Protein AF-A0A2M7ZSF9-F1 (afdb_monomer_lite)

Structure (mmCIF, N/CA/C/O backbone):
data_AF-A0A2M7ZSF9-F1
#
_entry.id   AF-A0A2M7ZSF9-F1
#
loop_
_atom_site.group_PDB
_atom_site.id
_atom_site.type_symbol
_atom_site.label_atom_id
_atom_site.label_alt_id
_atom_site.label_comp_id
_atom_site.label_asym_id
_atom_site.label_entity_id
_atom_site.label_seq_id
_atom_site.pdbx_PDB_ins_code
_atom_site.Cartn_x
_atom_site.Cartn_y
_atom_site.Cartn_z
_atom_site.occupancy
_atom_site.B_iso_or_equiv
_atom_site.auth_seq_id
_atom_site.auth_comp_id
_atom_site.auth_asym_id
_atom_site.auth_atom_id
_atom_site.pdbx_PDB_model_num
ATOM 1 N N . MET A 1 1 ? 28.233 -9.438 -6.872 1.00 39.28 1 MET A N 1
ATOM 2 C CA . MET A 1 1 ? 27.427 -8.225 -7.126 1.00 39.28 1 MET A CA 1
ATOM 3 C C . MET A 1 1 ? 26.196 -8.623 -7.936 1.00 39.28 1 MET A C 1
ATOM 5 O O . MET A 1 1 ? 26.260 -8.671 -9.156 1.00 39.28 1 MET A O 1
ATOM 9 N N . HIS A 1 2 ? 25.105 -9.035 -7.279 1.00 45.38 2 HIS A N 1
ATOM 10 C CA . HIS A 1 2 ? 23.831 -9.287 -7.966 1.00 45.38 2 HIS A CA 1
ATOM 11 C C . HIS A 1 2 ? 23.195 -7.934 -8.270 1.00 45.38 2 HIS A C 1
ATOM 13 O O . HIS A 1 2 ? 22.396 -7.414 -7.495 1.00 45.38 2 HIS A O 1
ATOM 19 N N . ALA A 1 3 ? 23.631 -7.328 -9.376 1.00 47.25 3 ALA A N 1
ATOM 20 C CA . ALA A 1 3 ? 22.930 -6.199 -9.955 1.00 47.25 3 ALA A CA 1
ATOM 21 C C . ALA A 1 3 ? 21.476 -6.627 -10.156 1.00 47.25 3 ALA A C 1
ATOM 23 O O . ALA A 1 3 ? 21.201 -7.709 -10.677 1.00 47.25 3 ALA A O 1
ATOM 24 N N . CYS A 1 4 ? 20.577 -5.796 -9.654 1.00 53.88 4 CYS A N 1
ATOM 25 C CA . CYS A 1 4 ? 19.147 -5.995 -9.576 1.00 53.88 4 CYS A CA 1
ATOM 26 C C . CYS A 1 4 ? 18.533 -6.121 -10.985 1.00 53.88 4 CYS A C 1
ATOM 28 O O . CYS A 1 4 ? 17.867 -5.214 -11.464 1.00 53.88 4 CYS A O 1
ATOM 30 N N . LYS A 1 5 ? 18.755 -7.247 -11.675 1.00 49.31 5 LYS A N 1
ATOM 31 C CA . LYS A 1 5 ? 18.324 -7.515 -13.061 1.00 49.31 5 LYS A CA 1
ATOM 32 C C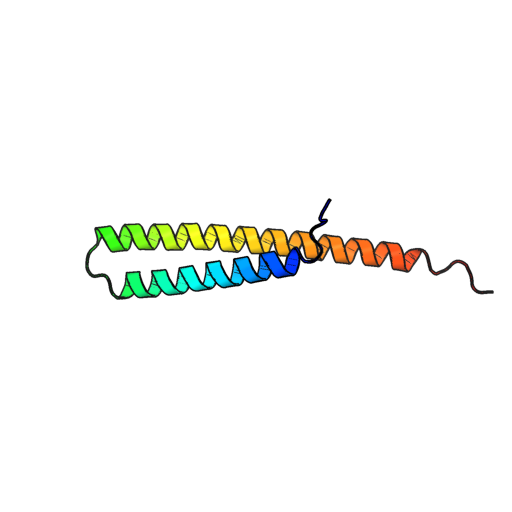 . LYS A 1 5 ? 16.799 -7.574 -13.238 1.00 49.31 5 LYS A C 1
ATOM 34 O O . LYS A 1 5 ? 16.326 -7.895 -14.317 1.00 49.31 5 LYS A O 1
ATOM 39 N N . ASN A 1 6 ? 16.031 -7.259 -12.195 1.00 65.00 6 ASN A N 1
ATOM 40 C CA . ASN A 1 6 ? 14.578 -7.189 -12.247 1.00 65.00 6 ASN A CA 1
ATOM 41 C C . ASN A 1 6 ? 13.998 -6.162 -11.249 1.00 65.00 6 ASN A C 1
ATOM 43 O O . ASN A 1 6 ? 12.951 -6.401 -10.650 1.00 65.00 6 ASN A O 1
ATOM 47 N N . THR A 1 7 ? 14.681 -5.024 -11.027 1.00 74.00 7 THR A N 1
ATOM 48 C CA . THR A 1 7 ? 14.255 -4.006 -10.036 1.00 74.00 7 THR A CA 1
ATOM 49 C C . THR A 1 7 ? 12.822 -3.536 -10.265 1.00 74.00 7 THR A C 1
ATOM 51 O O . THR A 1 7 ? 12.046 -3.472 -9.315 1.00 74.00 7 THR A O 1
ATOM 54 N N . CYS A 1 8 ? 12.443 -3.266 -11.519 1.00 81.81 8 CYS A N 1
ATOM 55 C CA . CYS A 1 8 ? 11.087 -2.833 -11.854 1.00 81.81 8 CYS A CA 1
ATOM 56 C C . CYS A 1 8 ? 10.055 -3.933 -11.572 1.00 81.81 8 CYS A C 1
ATOM 58 O O . CYS A 1 8 ? 9.009 -3.645 -11.002 1.00 81.81 8 CYS A O 1
ATOM 60 N N . ALA A 1 9 ? 10.353 -5.200 -11.885 1.00 86.94 9 ALA A N 1
ATOM 61 C CA . ALA A 1 9 ? 9.455 -6.314 -11.573 1.00 86.94 9 ALA A CA 1
ATOM 62 C C . ALA A 1 9 ? 9.272 -6.498 -10.057 1.00 86.94 9 ALA A C 1
ATOM 64 O O . ALA A 1 9 ? 8.153 -6.697 -9.589 1.00 86.94 9 ALA A O 1
ATOM 65 N N . MET A 1 10 ? 10.350 -6.371 -9.276 1.00 89.75 10 MET A N 1
ATOM 66 C CA . MET A 1 10 ? 10.283 -6.453 -7.814 1.00 89.75 10 MET A CA 1
ATOM 67 C C . MET A 1 10 ? 9.492 -5.292 -7.202 1.00 89.75 10 MET A C 1
ATOM 69 O O . MET A 1 10 ? 8.688 -5.515 -6.298 1.00 89.75 10 MET A O 1
ATOM 73 N N . LEU A 1 11 ? 9.682 -4.068 -7.700 1.00 91.94 11 LEU A N 1
ATOM 74 C CA . LEU A 1 11 ? 8.919 -2.901 -7.252 1.00 91.94 11 LEU A CA 1
ATOM 75 C C . LEU A 1 11 ? 7.447 -2.975 -7.678 1.00 91.94 11 LEU A C 1
ATOM 77 O O . LEU A 1 11 ? 6.581 -2.599 -6.894 1.00 91.94 11 LEU A O 1
ATOM 81 N N . ASN A 1 12 ? 7.141 -3.523 -8.856 1.00 93.31 12 ASN A N 1
ATOM 82 C CA . ASN A 1 12 ? 5.764 -3.780 -9.284 1.00 93.31 12 ASN A CA 1
ATOM 83 C C . ASN A 1 12 ? 5.073 -4.832 -8.401 1.00 93.31 12 ASN A C 1
ATOM 85 O O . ASN A 1 12 ? 3.917 -4.651 -8.024 1.00 93.31 12 ASN A O 1
ATOM 89 N N . GLU A 1 13 ? 5.769 -5.903 -8.009 1.00 95.25 13 GLU A N 1
ATOM 90 C CA . GLU A 1 13 ? 5.202 -6.876 -7.067 1.00 95.25 13 GLU A CA 1
ATOM 91 C C . GLU A 1 13 ? 5.026 -6.274 -5.666 1.00 95.25 13 GLU A C 1
ATOM 93 O O . GLU A 1 13 ? 4.015 -6.530 -5.010 1.00 95.25 13 GLU A O 1
ATOM 98 N N . ALA A 1 14 ? 5.960 -5.431 -5.212 1.00 95.44 14 ALA A N 1
ATOM 99 C CA . ALA A 1 14 ? 5.803 -4.684 -3.966 1.00 95.44 14 ALA A CA 1
ATOM 100 C C . ALA A 1 14 ? 4.570 -3.764 -4.020 1.00 95.44 14 ALA A C 1
ATOM 102 O O . ALA A 1 14 ? 3.735 -3.813 -3.120 1.00 95.44 14 ALA A O 1
ATOM 103 N N . LEU A 1 15 ? 4.396 -3.009 -5.110 1.00 96.94 15 LEU A N 1
ATOM 104 C CA . LEU A 1 15 ? 3.219 -2.172 -5.350 1.00 96.94 15 LEU A CA 1
ATOM 105 C C . LEU A 1 15 ? 1.920 -2.987 -5.288 1.00 96.94 15 LEU A C 1
ATOM 107 O O . LEU A 1 15 ? 0.968 -2.589 -4.615 1.00 96.94 15 LEU A O 1
ATOM 111 N N . ARG A 1 16 ? 1.887 -4.154 -5.947 1.00 97.69 16 ARG A N 1
ATOM 112 C CA . ARG A 1 16 ? 0.724 -5.051 -5.948 1.00 97.69 16 ARG A CA 1
ATOM 113 C C . ARG A 1 16 ? 0.370 -5.522 -4.537 1.00 97.69 16 ARG A C 1
ATOM 115 O O . ARG A 1 16 ? -0.810 -5.533 -4.182 1.00 97.69 16 ARG A O 1
ATOM 122 N N . LYS A 1 17 ? 1.375 -5.896 -3.740 1.00 98.12 17 LYS A N 1
ATOM 123 C CA . LYS A 1 17 ? 1.193 -6.350 -2.353 1.00 98.12 17 LYS A CA 1
ATOM 124 C C . LYS A 1 17 ? 0.712 -5.232 -1.436 1.00 98.12 17 LYS A C 1
ATOM 126 O O . LYS A 1 17 ? -0.222 -5.456 -0.673 1.00 98.12 17 LYS A O 1
ATOM 131 N N . GLU A 1 18 ? 1.285 -4.036 -1.539 1.00 98.06 18 GLU A N 1
ATOM 132 C CA . GLU A 1 18 ? 0.846 -2.894 -0.729 1.00 98.06 18 GLU A CA 1
ATOM 133 C C . GLU A 1 18 ? -0.591 -2.481 -1.079 1.00 98.06 18 GLU A C 1
ATOM 135 O O . GLU A 1 18 ? -1.412 -2.284 -0.186 1.00 98.06 18 GLU A O 1
ATOM 140 N N . ALA A 1 19 ? -0.952 -2.467 -2.366 1.00 97.62 19 ALA A N 1
ATOM 141 C CA . ALA A 1 19 ? -2.327 -2.202 -2.791 1.00 97.62 19 ALA A CA 1
ATOM 142 C C . ALA A 1 19 ? -3.319 -3.277 -2.306 1.00 97.62 19 ALA A C 1
ATOM 144 O O . ALA A 1 19 ? -4.462 -2.965 -1.978 1.00 97.62 19 ALA A O 1
ATOM 145 N N . ALA A 1 20 ? -2.902 -4.547 -2.257 1.00 98.38 20 ALA A N 1
ATOM 146 C CA . ALA A 1 20 ? -3.717 -5.615 -1.681 1.00 98.38 20 ALA A CA 1
ATOM 147 C C . ALA A 1 20 ? -3.898 -5.447 -0.166 1.00 98.38 20 ALA A C 1
ATOM 149 O O . ALA A 1 20 ? -4.991 -5.692 0.337 1.00 98.38 20 ALA A O 1
ATOM 150 N N . MET A 1 21 ? -2.863 -4.985 0.540 1.00 98.25 21 MET A N 1
ATOM 151 C CA . MET A 1 21 ? -2.935 -4.719 1.976 1.00 98.25 21 MET A CA 1
ATOM 152 C C . MET A 1 21 ? -3.887 -3.563 2.299 1.00 98.25 21 MET A C 1
ATOM 154 O O . MET A 1 21 ? -4.670 -3.675 3.234 1.00 98.25 21 MET A O 1
ATOM 158 N N . VAL A 1 22 ? -3.879 -2.492 1.496 1.00 98.44 22 VAL A N 1
ATOM 159 C CA . VAL A 1 22 ? -4.849 -1.390 1.633 1.00 98.44 22 VAL A CA 1
ATOM 160 C C . VAL A 1 22 ? -6.27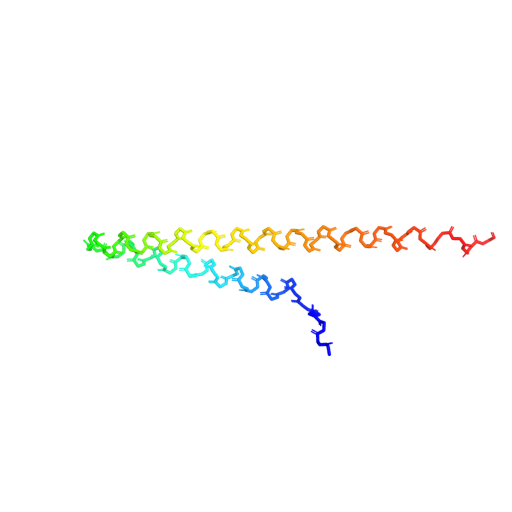9 -1.912 1.523 1.00 98.44 22 VAL A C 1
ATOM 162 O O . VAL A 1 22 ? -7.063 -1.683 2.434 1.00 98.44 22 VAL A O 1
ATOM 165 N N . ARG A 1 23 ? -6.595 -2.692 0.479 1.00 98.31 23 ARG A N 1
ATOM 166 C CA . ARG A 1 23 ? -7.939 -3.275 0.310 1.00 98.31 23 ARG A CA 1
ATOM 167 C C . ARG A 1 23 ? -8.338 -4.192 1.465 1.00 98.31 23 ARG A C 1
ATOM 169 O O . ARG A 1 23 ? -9.500 -4.227 1.852 1.00 98.31 23 ARG A O 1
ATOM 176 N N . PHE A 1 24 ? -7.382 -4.947 2.004 1.00 98.00 24 PHE A N 1
ATOM 177 C CA . PHE A 1 24 ? -7.617 -5.787 3.175 1.00 98.00 24 PHE A CA 1
ATOM 178 C C . PHE A 1 24 ? -7.967 -4.943 4.409 1.00 98.00 24 PHE A C 1
ATOM 180 O O . PHE A 1 24 ? -8.958 -5.227 5.074 1.00 98.00 24 PHE A O 1
ATOM 187 N N . TYR A 1 25 ? -7.200 -3.887 4.692 1.00 98.06 25 TYR A N 1
ATOM 188 C CA . TYR A 1 25 ? -7.485 -2.988 5.811 1.00 98.06 25 TYR A CA 1
ATOM 189 C C . TYR A 1 25 ? -8.772 -2.186 5.621 1.00 98.06 25 TYR A C 1
ATOM 191 O O . TYR A 1 25 ? -9.484 -1.984 6.597 1.00 98.06 25 TYR A O 1
ATOM 199 N N . GLU A 1 26 ? -9.106 -1.776 4.396 1.00 97.56 26 GLU A N 1
ATOM 200 C CA . GLU A 1 26 ? -10.393 -1.144 4.081 1.00 97.56 26 GLU A CA 1
ATOM 201 C C . GLU A 1 26 ? -11.557 -2.077 4.450 1.00 97.56 26 GLU A C 1
ATOM 203 O O . GLU A 1 26 ? -12.432 -1.665 5.203 1.00 97.56 26 GLU A O 1
ATOM 208 N N . GLY A 1 27 ? -11.498 -3.360 4.070 1.00 97.19 27 GLY A N 1
ATOM 209 C CA . GLY A 1 27 ? -12.507 -4.345 4.483 1.00 97.19 27 GLY A CA 1
ATOM 210 C C . GLY A 1 27 ? -12.600 -4.525 6.004 1.00 97.19 27 GLY A C 1
ATOM 211 O O . GLY A 1 27 ? -13.691 -4.532 6.564 1.00 97.19 27 GLY A O 1
ATOM 212 N N . VAL A 1 28 ? -11.460 -4.590 6.705 1.00 95.75 28 VAL A N 1
ATOM 213 C CA . VAL A 1 28 ? -11.447 -4.655 8.180 1.00 95.75 28 VAL A CA 1
ATOM 214 C C . VAL A 1 28 ? -12.060 -3.396 8.806 1.00 95.75 28 VAL A C 1
ATOM 216 O O . VAL A 1 28 ? -12.756 -3.492 9.815 1.00 95.75 28 VAL A O 1
ATOM 219 N N . ASN A 1 29 ? -11.801 -2.216 8.238 1.00 95.25 29 ASN A N 1
ATOM 220 C CA . ASN A 1 29 ? -12.332 -0.947 8.733 1.00 95.25 29 ASN A CA 1
ATOM 221 C C . ASN A 1 29 ? -13.850 -0.836 8.542 1.00 95.25 29 ASN A C 1
ATOM 223 O O . ASN A 1 29 ? -14.521 -0.240 9.386 1.00 95.25 29 ASN A O 1
ATOM 227 N N . ASP A 1 30 ? -14.368 -1.401 7.451 1.00 94.94 30 ASP A N 1
ATOM 228 C CA . ASP A 1 30 ? -15.796 -1.427 7.132 1.00 94.94 30 ASP A CA 1
ATOM 229 C C . ASP A 1 30 ? -16.572 -2.373 8.064 1.00 94.94 30 ASP A C 1
ATOM 231 O O . ASP A 1 30 ? -17.680 -2.045 8.490 1.00 94.94 30 ASP A O 1
ATOM 235 N N . ASP A 1 31 ? -15.963 -3.497 8.455 1.00 94.25 31 ASP A N 1
ATOM 236 C CA . ASP A 1 31 ? -16.568 -4.486 9.359 1.00 94.25 31 ASP A CA 1
ATOM 237 C C . ASP A 1 31 ? -16.417 -4.130 10.856 1.00 94.25 31 ASP A C 1
ATOM 239 O O . ASP A 1 31 ? -17.068 -4.723 11.725 1.00 94.25 31 ASP A O 1
ATOM 243 N N . CYS A 1 32 ? -15.545 -3.177 11.202 1.00 91.00 32 CYS A N 1
ATOM 244 C CA . CYS A 1 32 ? -15.228 -2.855 12.591 1.00 91.00 32 CYS A CA 1
ATOM 245 C C . CYS A 1 32 ? -16.168 -1.793 13.181 1.00 91.00 32 CYS A C 1
ATOM 247 O O . CYS A 1 32 ? -16.187 -0.646 12.748 1.00 91.00 32 CYS A O 1
ATOM 249 N N . ASN A 1 33 ? -16.871 -2.129 14.266 1.00 91.62 33 ASN A N 1
ATOM 250 C CA . ASN A 1 33 ? -17.747 -1.188 14.981 1.00 91.62 33 ASN A CA 1
ATOM 251 C C . ASN A 1 33 ? -17.071 -0.456 16.155 1.00 91.62 33 ASN A C 1
ATOM 253 O O . ASN A 1 33 ? -17.695 0.402 16.778 1.00 91.62 33 ASN A O 1
ATOM 257 N N . LEU A 1 34 ? -15.816 -0.785 16.485 1.00 96.25 34 LEU A N 1
ATOM 258 C CA . LEU A 1 34 ? -15.099 -0.177 17.607 1.00 96.25 34 LEU A CA 1
ATOM 259 C C . LEU A 1 34 ? -14.329 1.072 17.128 1.00 96.25 34 LEU A C 1
ATOM 261 O O . LEU A 1 34 ? -13.393 0.924 16.340 1.00 96.25 34 LEU A O 1
ATOM 265 N N . PRO A 1 35 ? -14.670 2.295 17.591 1.00 92.12 35 PRO A N 1
ATOM 266 C CA . PRO A 1 35 ? -14.109 3.531 17.034 1.00 92.12 35 PRO A CA 1
ATOM 267 C C . PRO A 1 35 ? -12.586 3.647 17.149 1.00 92.12 35 PRO A C 1
ATOM 269 O O . PRO A 1 35 ? -11.937 4.117 16.221 1.00 92.12 35 PRO A O 1
ATOM 272 N N . GLU A 1 36 ? -12.012 3.189 18.263 1.00 93.81 36 GLU A N 1
ATOM 273 C CA . GLU A 1 36 ? -10.561 3.192 18.487 1.00 93.81 36 GLU A CA 1
ATOM 274 C C . GLU A 1 36 ? -9.830 2.330 17.449 1.00 93.81 36 GLU A C 1
ATOM 276 O O . GLU A 1 36 ? -8.850 2.763 16.845 1.00 93.81 36 GLU A O 1
ATOM 281 N N . VAL A 1 37 ? -10.357 1.132 17.180 1.00 94.88 37 VAL A N 1
ATOM 282 C CA . VAL A 1 37 ? -9.783 0.218 16.189 1.00 94.88 37 VAL A CA 1
ATOM 283 C C . VAL A 1 37 ? -9.973 0.767 14.779 1.00 94.88 37 VAL A C 1
ATOM 285 O O . VAL A 1 37 ? -9.032 0.716 13.996 1.00 94.88 37 VAL A O 1
ATOM 288 N N . ARG A 1 38 ? -11.127 1.367 14.452 1.00 96.12 38 ARG A N 1
ATOM 289 C CA . ARG A 1 38 ? -11.313 2.052 13.159 1.00 96.12 38 ARG A CA 1
ATOM 290 C C . ARG A 1 38 ? -10.308 3.179 12.942 1.00 96.12 38 ARG A C 1
ATOM 292 O O . ARG A 1 38 ? -9.770 3.303 11.845 1.00 96.12 38 ARG A O 1
ATOM 299 N N . GLY A 1 39 ? -10.052 3.990 13.971 1.00 96.31 39 GLY A N 1
ATOM 300 C CA . GLY A 1 39 ? -9.040 5.047 13.922 1.00 96.31 39 GLY A CA 1
ATOM 301 C C . GLY A 1 39 ? -7.659 4.472 13.621 1.00 96.31 39 GLY A C 1
ATOM 302 O O . GLY A 1 39 ? -7.037 4.847 12.632 1.00 96.31 39 GLY A O 1
ATOM 303 N N . PHE A 1 40 ? -7.251 3.462 14.389 1.00 97.62 40 PHE A N 1
ATOM 304 C CA . PHE A 1 40 ? -5.986 2.763 14.176 1.00 97.62 40 PHE A CA 1
ATOM 305 C C . PHE A 1 40 ? -5.858 2.155 12.766 1.00 97.62 40 PHE A C 1
ATOM 307 O O . PHE A 1 40 ? -4.839 2.336 12.103 1.00 97.62 40 PHE A O 1
ATOM 314 N N . ILE A 1 41 ? -6.885 1.455 12.272 1.00 97.88 41 ILE A N 1
ATOM 315 C CA . ILE A 1 41 ? -6.872 0.862 10.926 1.00 97.88 41 ILE A CA 1
ATOM 316 C C . ILE A 1 41 ? -6.845 1.949 9.842 1.00 97.88 41 ILE A C 1
ATOM 318 O O . ILE A 1 41 ? -6.141 1.794 8.844 1.00 97.88 41 ILE A O 1
ATOM 322 N N . SER A 1 42 ? -7.556 3.061 10.040 1.00 97.44 42 SER A N 1
ATOM 323 C CA . SER A 1 42 ? -7.532 4.200 9.115 1.00 97.44 42 SER A CA 1
ATOM 324 C C . SER A 1 42 ? -6.132 4.814 9.014 1.00 97.44 42 SER A C 1
ATOM 326 O O . SER A 1 42 ? -5.661 5.071 7.907 1.00 97.44 42 SER A O 1
ATOM 328 N N . ASP A 1 43 ? -5.423 4.949 10.136 1.00 98.19 43 ASP A N 1
ATOM 329 C CA . ASP A 1 43 ? -4.033 5.415 10.143 1.00 98.19 43 ASP A CA 1
ATOM 330 C C . ASP A 1 43 ? -3.109 4.449 9.380 1.00 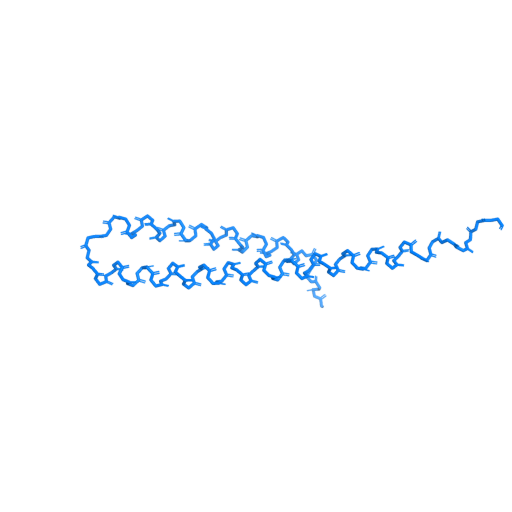98.19 43 ASP A C 1
ATOM 332 O O . ASP A 1 43 ? -2.275 4.878 8.578 1.00 98.19 43 ASP A O 1
ATOM 336 N N . LEU A 1 44 ? -3.290 3.131 9.548 1.00 98.25 44 LEU A N 1
ATOM 337 C CA . LEU A 1 44 ? -2.535 2.131 8.784 1.00 98.25 44 LEU A CA 1
ATOM 338 C C . LEU A 1 44 ? -2.798 2.224 7.275 1.00 98.25 44 LEU A C 1
ATOM 340 O O . LEU A 1 44 ? -1.859 2.090 6.486 1.00 98.25 44 LEU A O 1
ATOM 344 N N . ILE A 1 45 ? -4.047 2.453 6.860 1.00 98.25 45 ILE A N 1
ATOM 345 C CA . ILE A 1 45 ? -4.409 2.650 5.448 1.00 98.25 45 ILE A CA 1
ATOM 346 C C . ILE A 1 45 ? -3.661 3.858 4.874 1.00 98.25 45 ILE A C 1
ATOM 348 O O . ILE A 1 45 ? -3.056 3.753 3.802 1.00 98.25 45 ILE A O 1
ATOM 352 N N . GLU A 1 46 ? -3.647 4.984 5.587 1.00 98.31 46 GLU A N 1
ATOM 353 C CA . GLU A 1 46 ? -2.969 6.204 5.141 1.00 98.31 46 GLU A CA 1
ATOM 354 C C . GLU A 1 46 ? -1.448 6.028 5.043 1.00 98.31 46 GLU A C 1
ATOM 356 O O . GLU A 1 46 ? -0.837 6.407 4.038 1.00 98.31 46 GLU A O 1
ATOM 361 N N . GLU A 1 47 ? -0.817 5.368 6.016 1.00 98.19 47 GLU A N 1
ATOM 362 C CA . GLU A 1 47 ? 0.612 5.043 5.940 1.00 98.19 47 GLU A CA 1
ATOM 363 C C . GLU A 1 47 ? 0.934 4.133 4.746 1.00 98.19 47 GLU A C 1
ATOM 365 O O . GLU A 1 47 ? 1.913 4.346 4.021 1.00 98.19 47 GLU A O 1
ATOM 370 N N . LYS A 1 48 ? 0.074 3.153 4.460 1.00 97.56 48 LYS A N 1
ATOM 371 C CA . LYS A 1 48 ? 0.234 2.259 3.307 1.00 97.56 48 LYS A CA 1
ATOM 372 C C . LYS A 1 48 ? 0.079 2.992 1.974 1.00 97.56 48 LYS A C 1
ATOM 374 O O . LYS A 1 48 ? 0.869 2.757 1.055 1.00 97.56 48 LYS A O 1
ATOM 379 N N . ARG A 1 49 ? -0.855 3.941 1.872 1.00 98.06 49 ARG A N 1
ATOM 380 C CA . ARG A 1 49 ? -1.009 4.811 0.692 1.00 98.06 49 ARG A CA 1
ATOM 381 C C . ARG A 1 49 ? 0.247 5.648 0.436 1.00 98.06 49 ARG A C 1
ATOM 383 O O . ARG A 1 49 ? 0.690 5.742 -0.711 1.00 98.06 49 ARG A O 1
ATOM 390 N N . LYS A 1 50 ? 0.896 6.173 1.483 1.00 98.25 50 LYS A N 1
ATOM 391 C CA . LYS A 1 50 ? 2.189 6.876 1.352 1.00 98.25 50 LYS A CA 1
ATOM 392 C C . LYS A 1 50 ? 3.288 5.961 0.806 1.00 98.25 50 LYS A C 1
ATOM 394 O O . LYS A 1 50 ? 4.061 6.380 -0.056 1.00 98.25 50 LYS A O 1
ATOM 399 N N . VAL A 1 51 ? 3.355 4.708 1.263 1.00 97.81 51 VAL A N 1
ATOM 400 C CA . VAL A 1 51 ? 4.316 3.716 0.741 1.00 97.81 51 VAL A CA 1
ATOM 401 C C . VAL A 1 51 ? 4.069 3.436 -0.744 1.00 97.81 51 VAL A C 1
ATOM 403 O O . VAL A 1 51 ? 5.016 3.462 -1.528 1.00 97.81 51 VAL A O 1
ATOM 406 N N . ILE A 1 52 ? 2.810 3.245 -1.148 1.00 98.06 52 ILE A N 1
ATOM 407 C CA . ILE A 1 52 ? 2.417 3.058 -2.554 1.00 98.06 52 ILE A CA 1
ATOM 408 C C . ILE A 1 52 ? 2.917 4.217 -3.425 1.00 98.06 52 ILE A C 1
ATOM 410 O O . ILE A 1 52 ? 3.568 3.980 -4.443 1.00 98.06 52 ILE A O 1
ATOM 414 N N . LEU A 1 53 ? 2.680 5.465 -3.004 1.00 97.75 53 LEU A N 1
ATOM 415 C CA . LEU A 1 53 ? 3.134 6.649 -3.740 1.00 97.75 53 LEU A CA 1
ATOM 416 C C . LEU A 1 53 ? 4.658 6.678 -3.904 1.00 97.75 53 LEU A C 1
ATOM 418 O O . LEU A 1 53 ? 5.149 6.958 -4.997 1.00 97.75 53 LEU A O 1
ATOM 422 N N . ARG A 1 54 ? 5.413 6.323 -2.859 1.00 97.69 54 ARG A N 1
ATOM 423 C CA . ARG A 1 54 ? 6.882 6.249 -2.920 1.00 97.69 54 ARG A CA 1
ATOM 424 C C . ARG A 1 54 ? 7.374 5.170 -3.886 1.00 97.69 54 ARG A C 1
ATOM 426 O O . ARG A 1 54 ? 8.352 5.392 -4.598 1.00 97.69 54 ARG A O 1
ATOM 433 N N . ILE A 1 55 ? 6.703 4.016 -3.941 1.00 95.31 55 ILE A N 1
ATOM 434 C CA . ILE A 1 55 ? 7.034 2.948 -4.899 1.00 95.31 55 ILE A CA 1
ATOM 435 C C . ILE A 1 55 ? 6.764 3.418 -6.335 1.00 95.31 55 ILE A C 1
ATOM 437 O O . ILE A 1 55 ? 7.620 3.234 -7.199 1.00 95.31 55 ILE A O 1
ATOM 441 N N . ILE A 1 56 ? 5.623 4.070 -6.583 1.00 94.69 56 ILE A N 1
ATOM 442 C CA . ILE A 1 56 ? 5.268 4.626 -7.900 1.00 94.69 56 ILE A CA 1
ATOM 443 C C . ILE A 1 56 ? 6.291 5.675 -8.344 1.00 94.69 56 ILE A C 1
ATOM 445 O O . ILE A 1 56 ? 6.782 5.616 -9.469 1.00 94.69 56 ILE A O 1
ATOM 449 N N . GLN A 1 57 ? 6.658 6.604 -7.458 1.00 94.94 57 GLN A N 1
ATOM 450 C CA . GLN A 1 57 ? 7.695 7.599 -7.739 1.00 94.94 57 GLN A CA 1
ATOM 451 C C . GLN A 1 57 ? 9.007 6.925 -8.144 1.00 94.94 57 GLN A C 1
ATOM 453 O O . GLN A 1 57 ? 9.593 7.287 -9.164 1.00 94.94 57 GLN A O 1
ATOM 458 N N . LYS A 1 58 ? 9.424 5.880 -7.417 1.00 93.56 58 LYS A N 1
ATOM 459 C CA . LYS A 1 58 ? 10.662 5.172 -7.743 1.00 93.56 58 LYS A CA 1
ATOM 460 C C . LYS A 1 58 ? 10.593 4.419 -9.071 1.00 93.56 58 LYS A C 1
ATOM 462 O O . LYS A 1 58 ? 11.573 4.405 -9.812 1.00 93.56 58 LYS A O 1
ATOM 467 N N . LEU A 1 59 ? 9.454 3.802 -9.382 1.00 90.62 59 LEU A N 1
ATOM 468 C CA . LEU A 1 59 ? 9.216 3.170 -10.682 1.00 90.62 59 LEU A CA 1
ATOM 469 C C . LEU A 1 59 ? 9.320 4.194 -11.819 1.00 90.62 59 LEU A C 1
ATOM 471 O O . LEU A 1 59 ? 9.989 3.928 -12.814 1.00 90.62 59 LEU A O 1
ATOM 475 N N . ASN A 1 60 ? 8.737 5.382 -11.645 1.00 89.06 60 ASN A N 1
ATOM 476 C CA . ASN A 1 60 ? 8.804 6.456 -12.637 1.00 89.06 60 ASN A CA 1
ATOM 477 C C . ASN A 1 60 ? 10.239 6.956 -12.860 1.00 89.06 60 ASN A C 1
ATOM 479 O O . ASN A 1 60 ? 10.639 7.144 -14.006 1.00 89.06 60 ASN A O 1
ATOM 483 N N . GLU A 1 61 ? 11.034 7.116 -11.796 1.00 90.25 61 GLU A N 1
ATOM 484 C CA . GLU A 1 61 ? 12.463 7.451 -11.909 1.00 90.25 61 GLU A CA 1
ATOM 485 C C . GLU A 1 61 ? 13.237 6.397 -12.713 1.00 90.25 61 GLU A C 1
ATOM 487 O O . GLU A 1 61 ? 14.049 6.735 -13.573 1.00 90.25 61 GLU A O 1
ATOM 492 N N . LEU A 1 62 ? 12.992 5.110 -12.441 1.00 86.25 62 LEU A N 1
ATOM 493 C CA . LEU A 1 62 ? 13.665 4.017 -13.145 1.00 86.25 62 LEU A CA 1
ATOM 494 C C . LEU A 1 62 ? 13.284 3.979 -14.626 1.00 86.25 62 LEU A C 1
ATOM 496 O O . LEU A 1 62 ? 14.167 3.801 -15.462 1.00 86.25 62 LEU A O 1
ATOM 500 N N . HIS A 1 63 ? 12.007 4.194 -14.951 1.00 82.69 63 HIS A N 1
ATOM 501 C CA . HIS A 1 63 ? 11.549 4.272 -16.337 1.00 82.69 63 HIS A CA 1
ATOM 502 C C . HIS A 1 63 ? 12.158 5.473 -17.075 1.00 82.69 63 HIS A C 1
ATOM 504 O O . HIS A 1 63 ? 12.649 5.314 -18.189 1.00 82.69 63 HIS A O 1
ATOM 510 N N . ALA A 1 64 ? 12.199 6.658 -16.455 1.00 79.06 64 ALA A N 1
ATOM 511 C CA . ALA A 1 64 ? 12.823 7.841 -17.053 1.00 79.06 64 ALA A CA 1
ATOM 512 C C . ALA A 1 64 ? 14.327 7.639 -17.322 1.00 79.06 64 ALA A C 1
ATOM 514 O O . ALA A 1 64 ? 14.839 8.050 -18.368 1.00 79.06 64 ALA A O 1
ATOM 515 N N . ASN A 1 65 ? 15.028 6.956 -16.411 1.00 69.56 65 ASN A N 1
ATOM 516 C CA . ASN A 1 65 ? 16.437 6.610 -16.586 1.00 69.56 65 ASN A CA 1
ATOM 517 C C . ASN A 1 65 ? 16.657 5.590 -17.714 1.00 69.56 65 ASN A C 1
ATOM 519 O O . ASN A 1 65 ? 17.615 5.746 -18.467 1.00 69.56 65 ASN A O 1
ATOM 523 N N . SER A 1 66 ? 15.788 4.583 -17.878 1.00 61.00 66 SER A N 1
ATOM 524 C CA . SER A 1 66 ? 15.895 3.650 -19.013 1.00 61.00 66 SER A CA 1
ATOM 525 C C . SER A 1 66 ? 15.670 4.346 -20.356 1.00 61.00 66 SER A C 1
ATOM 527 O O . SER A 1 66 ? 16.472 4.165 -21.266 1.00 61.00 66 SER A O 1
ATOM 529 N N . THR A 1 67 ? 14.668 5.227 -20.457 1.00 56.22 67 THR A N 1
ATOM 530 C CA . THR A 1 67 ? 14.394 5.978 -21.696 1.00 56.22 67 THR A CA 1
ATOM 531 C C . THR A 1 67 ? 15.543 6.924 -22.061 1.00 56.22 67 THR A C 1
ATOM 533 O O . THR A 1 67 ? 15.832 7.132 -23.236 1.00 56.22 67 THR A O 1
ATOM 536 N N . SER A 1 68 ? 16.233 7.478 -21.058 1.00 57.06 68 SER A N 1
ATOM 537 C CA . SER A 1 68 ? 17.391 8.358 -21.269 1.00 57.06 68 SER A CA 1
ATOM 538 C C . SER A 1 68 ? 18.626 7.601 -21.777 1.00 57.06 68 SER A C 1
ATOM 540 O O . SER A 1 68 ? 19.410 8.156 -22.541 1.00 57.06 68 SER A O 1
ATOM 542 N N . ILE A 1 69 ? 18.805 6.337 -21.377 1.00 54.62 69 ILE A N 1
ATOM 543 C CA . ILE A 1 69 ? 19.930 5.492 -21.811 1.00 54.62 69 ILE A CA 1
ATOM 544 C C . ILE A 1 69 ? 19.720 4.982 -23.244 1.00 54.62 69 ILE A C 1
ATOM 546 O O . ILE A 1 69 ? 20.659 5.028 -24.040 1.00 54.62 69 ILE A O 1
ATOM 550 N N . ASP A 1 70 ? 18.500 4.578 -23.608 1.00 50.25 70 ASP A N 1
ATOM 551 C CA . ASP A 1 70 ? 18.194 4.114 -24.971 1.00 50.25 70 ASP A CA 1
ATOM 552 C C . ASP A 1 70 ? 18.363 5.233 -26.021 1.00 50.25 70 ASP A C 1
ATOM 554 O O . ASP A 1 70 ? 18.819 4.984 -27.139 1.00 50.25 70 ASP A O 1
ATOM 558 N N . GLY A 1 71 ? 18.095 6.492 -25.648 1.00 48.81 71 GLY A N 1
ATOM 559 C CA . GLY A 1 71 ? 18.331 7.653 -26.513 1.00 48.81 71 GLY A CA 1
ATOM 560 C C . GLY A 1 71 ? 19.811 7.897 -26.840 1.00 48.81 71 GLY A C 1
ATOM 561 O O . GLY A 1 71 ? 20.137 8.248 -27.975 1.00 48.81 71 GLY A O 1
ATOM 562 N N . ILE A 1 72 ? 20.719 7.649 -25.889 1.00 52.91 72 ILE A N 1
ATOM 563 C CA . ILE A 1 72 ? 22.169 7.811 -26.095 1.00 52.91 72 ILE A CA 1
ATOM 564 C C . ILE A 1 72 ? 22.713 6.696 -26.996 1.00 52.91 72 ILE A C 1
ATOM 566 O O . ILE A 1 72 ? 23.518 6.966 -27.877 1.00 52.91 72 ILE A O 1
ATOM 570 N N . ILE A 1 73 ? 22.253 5.452 -26.838 1.00 52.50 73 ILE A N 1
ATOM 571 C CA . ILE A 1 73 ? 22.724 4.333 -27.673 1.00 52.50 73 ILE A CA 1
ATOM 572 C C . ILE A 1 73 ? 22.261 4.499 -29.130 1.00 52.50 73 ILE A C 1
ATOM 574 O O . ILE A 1 73 ? 23.036 4.232 -30.043 1.00 52.50 73 ILE A O 1
ATOM 578 N N . SER A 1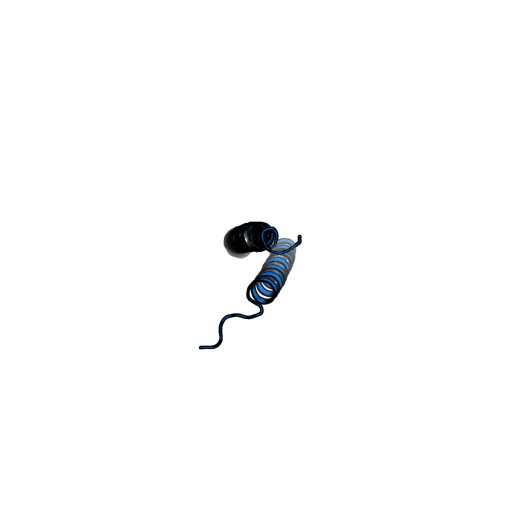 74 ? 21.057 5.039 -29.362 1.00 48.53 74 SER A N 1
ATOM 579 C CA . SER A 1 74 ? 20.565 5.320 -30.721 1.00 48.53 74 SER A CA 1
ATOM 580 C C . SER A 1 74 ? 21.344 6.410 -31.472 1.00 48.53 74 SER A C 1
ATOM 582 O O . SER A 1 74 ? 21.278 6.469 -32.694 1.00 48.53 74 SER A O 1
ATOM 584 N N . SER A 1 75 ? 22.099 7.259 -30.766 1.00 52.78 75 SER A N 1
ATOM 585 C CA . SER A 1 75 ? 22.873 8.357 -31.366 1.00 52.78 75 SER A CA 1
ATOM 586 C C . SER A 1 75 ? 24.340 8.002 -31.655 1.00 52.78 75 SER A C 1
ATOM 588 O O . SER A 1 75 ? 25.065 8.832 -32.199 1.00 52.78 75 SER A O 1
ATOM 590 N N . PHE A 1 76 ? 24.776 6.773 -31.352 1.00 55.06 76 PHE A N 1
ATOM 591 C CA . PHE A 1 76 ? 26.112 6.268 -31.702 1.00 55.06 76 PHE A CA 1
ATOM 592 C C . PHE A 1 76 ? 26.128 5.291 -32.890 1.00 55.06 76 PHE A C 1
ATOM 594 O O . PHE A 1 76 ? 27.213 4.932 -33.342 1.00 55.06 76 PHE A O 1
ATOM 601 N N . ASP A 1 77 ? 24.970 4.905 -33.434 1.00 50.44 77 ASP A N 1
ATOM 602 C CA . ASP A 1 77 ? 24.863 3.943 -34.547 1.00 50.44 77 ASP A CA 1
ATOM 603 C C . ASP A 1 77 ? 24.701 4.618 -35.926 1.00 50.44 77 ASP A C 1
ATOM 605 O O . ASP A 1 77 ? 24.112 4.053 -36.840 1.00 50.44 77 ASP A O 1
ATOM 609 N N . ASP A 1 78 ? 25.210 5.849 -36.080 1.00 51.81 78 ASP A N 1
ATOM 610 C CA . ASP A 1 78 ? 25.076 6.640 -37.319 1.00 51.81 78 ASP A CA 1
ATOM 611 C C . ASP A 1 78 ? 26.423 7.206 -37.824 1.00 51.81 78 ASP A C 1
ATOM 613 O O . ASP A 1 78 ? 26.508 8.323 -38.328 1.00 51.81 78 ASP A O 1
ATOM 617 N N . THR A 1 79 ? 27.526 6.454 -37.661 1.00 54.50 79 THR A N 1
ATOM 618 C CA . THR A 1 79 ? 28.838 6.824 -38.254 1.00 54.50 79 THR A CA 1
ATOM 619 C C . THR A 1 79 ? 29.613 5.695 -38.949 1.00 54.50 79 THR A C 1
ATOM 621 O O . THR A 1 79 ? 30.781 5.880 -39.283 1.00 54.50 79 THR A O 1
ATOM 624 N N . THR A 1 80 ? 28.993 4.556 -39.281 1.00 55.91 80 THR A N 1
ATOM 625 C CA . THR A 1 80 ? 29.616 3.585 -40.208 1.00 55.91 80 THR A CA 1
ATOM 626 C C . THR A 1 80 ? 28.617 3.029 -41.211 1.00 55.91 80 THR A C 1
ATOM 628 O O . THR A 1 80 ? 28.056 1.952 -41.024 1.00 55.91 80 THR A O 1
ATOM 631 N N . GLY A 1 81 ? 28.429 3.752 -42.311 1.00 54.88 81 GLY A N 1
ATOM 632 C CA . GLY A 1 81 ? 27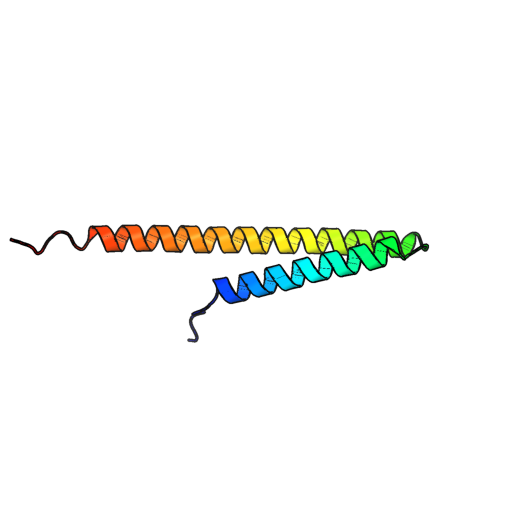.654 3.272 -43.445 1.00 54.88 81 GLY A CA 1
ATOM 633 C C . GLY A 1 81 ? 27.773 4.204 -44.642 1.00 54.88 81 GLY A C 1
ATOM 634 O O . GLY A 1 81 ? 26.934 5.087 -44.781 1.00 54.88 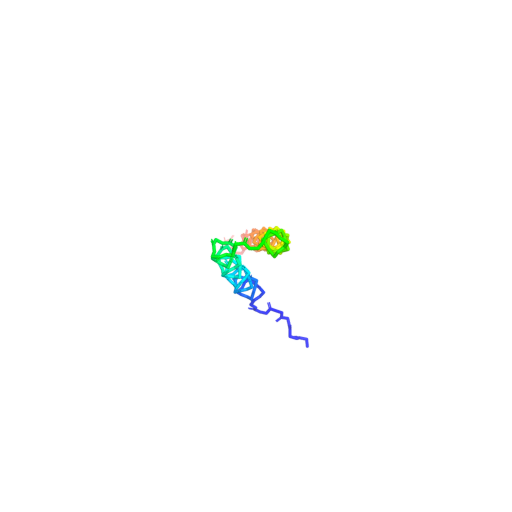81 GLY A O 1
ATOM 635 N N . TRP A 1 82 ? 28.752 3.893 -45.505 1.00 45.06 82 TRP A N 1
ATOM 636 C CA . TRP A 1 82 ? 29.145 4.506 -46.793 1.00 45.06 82 TRP A CA 1
ATOM 637 C C . TRP A 1 82 ? 30.245 5.569 -46.739 1.00 45.06 82 TRP A C 1
ATOM 639 O O . TRP A 1 82 ? 30.024 6.667 -46.191 1.00 45.06 82 TRP A O 1
#

Foldseek 3Di:
DPDCPCVLVVLVVVLVVLVVVLVVLVVVLVPDPDVVVNVVSVVVSVVSVVVNVVSVVVSVVVVVVVVVVVVVVVVVPPPDDD

Sequence (82 aa):
MHACKNTCAMLNEALRKEAAMVRFYEGVNDDCNLPEVRGFISDLIEEKRKVILRIIQKLNELHANSTSIDGIISSFDDTTGW

Radius of gyration: 20.85 Å; chains: 1; bounding box: 47×18×65 Å

pLDDT: mean 82.33, std 19.66, range [39.28, 98.44]

Secondary structure (DSSP, 8-state):
----TTHHHHHHHHHHHHHHHHHHHHHHHHH---HHHHHHHHHHHHHHHHHHHHHHHHHHHHHHHHHHHHHHHHTSSSSS--